Protein AF-A0A8C2JJP7-F1 (afdb_monomer_lite)

Radius of gyration: 11.98 Å; chains: 1; bounding box: 30×22×30 Å

InterPro domains:
  IPR016024 Armadillo-type fold [SSF48371] (12-73)
  IPR020839 Stromalin conservative domain [PF21581] (11-85)
  IPR020839 Stromalin conservative domain [PS51425] (6-85)
  IPR039662 Cohesin subunit Scc3/SA [PTHR11199] (7-85)

Structure (mmCIF, N/CA/C/O backbone):
data_AF-A0A8C2JJP7-F1
#
_entry.id   AF-A0A8C2JJP7-F1
#
loop_
_atom_site.group_PDB
_atom_site.id
_atom_site.type_symbol
_atom_site.label_atom_id
_atom_site.label_alt_id
_atom_site.label_comp_id
_atom_site.label_asym_id
_atom_site.label_entity_id
_atom_site.label_seq_id
_atom_site.pdbx_PDB_ins_code
_atom_site.Cartn_x
_atom_site.Cartn_y
_atom_site.Cartn_z
_atom_site.occupancy
_atom_site.B_iso_or_equiv
_atom_site.auth_seq_id
_atom_site.auth_comp_id
_atom_site.auth_asym_id
_atom_site.auth_atom_id
_atom_site.pdbx_PDB_model_num
ATOM 1 N N . MET A 1 1 ? 14.278 -6.110 7.140 1.00 53.16 1 MET A N 1
ATOM 2 C CA . MET A 1 1 ? 13.287 -5.086 6.729 1.00 53.16 1 MET A CA 1
ATOM 3 C C . MET A 1 1 ? 13.908 -3.969 5.887 1.00 53.16 1 MET A C 1
ATOM 5 O O . MET A 1 1 ? 13.323 -3.598 4.881 1.00 53.16 1 MET A O 1
ATOM 9 N N . SER A 1 2 ? 15.121 -3.506 6.211 1.00 54.38 2 SER A N 1
ATOM 10 C CA . SER A 1 2 ? 15.850 -2.461 5.466 1.00 54.38 2 SER A CA 1
ATOM 11 C C . SER A 1 2 ? 16.117 -2.793 3.987 1.00 54.38 2 SER A C 1
ATOM 13 O O . SER A 1 2 ? 16.069 -1.904 3.145 1.00 54.38 2 SER A O 1
ATOM 15 N N . GLY A 1 3 ? 16.334 -4.071 3.648 1.00 60.81 3 GLY A N 1
ATOM 16 C CA . GLY A 1 3 ? 16.533 -4.503 2.256 1.00 60.81 3 GLY A CA 1
ATOM 17 C C . GLY A 1 3 ? 15.278 -4.393 1.381 1.00 60.81 3 GLY A C 1
ATOM 18 O O . GLY A 1 3 ? 15.371 -3.994 0.229 1.00 60.81 3 GLY A O 1
ATOM 19 N N . LEU A 1 4 ? 14.091 -4.660 1.937 1.00 62.53 4 LEU A N 1
ATOM 20 C CA . LEU A 1 4 ? 12.816 -4.612 1.204 1.00 62.53 4 LEU A CA 1
ATOM 21 C C . LEU A 1 4 ? 12.471 -3.173 0.782 1.00 62.53 4 LEU A C 1
ATOM 23 O O . LEU A 1 4 ? 11.975 -2.935 -0.314 1.00 62.53 4 LEU A O 1
ATOM 27 N N . ILE A 1 5 ? 12.836 -2.202 1.625 1.00 63.44 5 ILE A N 1
ATOM 28 C CA . ILE A 1 5 ? 12.696 -0.767 1.352 1.00 63.44 5 ILE A CA 1
ATOM 29 C C . ILE A 1 5 ? 13.539 -0.358 0.140 1.00 63.44 5 ILE A C 1
ATOM 31 O O . ILE A 1 5 ? 13.033 0.330 -0.745 1.00 63.44 5 ILE A O 1
ATOM 35 N N . PHE A 1 6 ? 14.797 -0.813 0.073 1.00 61.94 6 PHE A N 1
ATOM 36 C CA . PHE A 1 6 ? 15.691 -0.506 -1.045 1.00 61.94 6 PHE A CA 1
ATOM 37 C C . PHE A 1 6 ? 15.096 -0.956 -2.383 1.00 61.94 6 PHE A C 1
ATOM 39 O O . PHE A 1 6 ? 15.116 -0.194 -3.346 1.00 61.94 6 PHE A O 1
ATOM 46 N N . PHE A 1 7 ? 14.498 -2.148 -2.430 1.00 68.00 7 PHE A N 1
ATOM 47 C CA . PHE A 1 7 ? 13.892 -2.664 -3.654 1.00 68.00 7 PHE A CA 1
ATOM 48 C C . PHE A 1 7 ? 12.604 -1.937 -4.046 1.00 68.00 7 PHE A C 1
ATOM 50 O O . PHE A 1 7 ? 12.420 -1.651 -5.224 1.00 68.00 7 PHE A O 1
ATOM 57 N N . VAL A 1 8 ? 11.739 -1.579 -3.090 1.00 68.50 8 VAL A N 1
ATOM 58 C CA . VAL A 1 8 ? 10.484 -0.868 -3.401 1.00 68.50 8 VAL A CA 1
ATOM 59 C C . VAL A 1 8 ? 10.740 0.551 -3.915 1.00 68.50 8 VAL A C 1
ATOM 61 O O . VAL A 1 8 ? 10.046 1.009 -4.822 1.00 68.50 8 VAL A O 1
ATOM 64 N N . THR A 1 9 ? 11.742 1.248 -3.370 1.00 66.44 9 THR A N 1
ATOM 65 C CA . THR A 1 9 ? 12.059 2.633 -3.767 1.00 66.44 9 THR A CA 1
ATOM 66 C C . THR A 1 9 ? 13.177 2.751 -4.805 1.00 66.44 9 THR A C 1
ATOM 68 O O . THR A 1 9 ? 13.443 3.849 -5.296 1.00 66.44 9 THR A O 1
ATOM 71 N N . GLY A 1 10 ? 13.861 1.652 -5.126 1.00 70.88 10 GLY A N 1
ATOM 72 C CA . GLY A 1 10 ? 14.988 1.636 -6.053 1.00 70.88 10 GLY A CA 1
ATOM 73 C C . GLY A 1 10 ? 14.535 1.911 -7.483 1.00 70.88 10 GLY A C 1
ATOM 74 O O . GLY A 1 10 ? 13.819 1.105 -8.075 1.00 70.88 10 GLY A O 1
ATOM 75 N N . ARG A 1 11 ? 14.970 3.038 -8.062 1.00 62.47 11 ARG A N 1
ATOM 76 C CA . ARG A 1 11 ? 14.631 3.401 -9.453 1.00 62.47 11 ARG A CA 1
ATOM 77 C C . ARG A 1 11 ? 15.169 2.397 -10.477 1.00 62.47 11 ARG A C 1
ATOM 79 O O . ARG A 1 11 ? 14.515 2.190 -11.493 1.00 62.47 11 ARG A O 1
ATOM 86 N N . ASP A 1 12 ? 16.294 1.755 -10.166 1.00 66.69 12 ASP A N 1
ATOM 87 C CA . ASP A 1 12 ? 16.946 0.749 -11.015 1.00 66.69 12 ASP A CA 1
ATOM 88 C C . ASP A 1 12 ? 16.540 -0.693 -10.662 1.00 66.69 12 ASP A C 1
ATOM 90 O O . ASP A 1 12 ? 17.019 -1.649 -11.271 1.00 66.69 12 ASP A O 1
ATOM 94 N N . ALA A 1 13 ? 15.653 -0.884 -9.677 1.00 77.25 13 ALA A N 1
ATOM 95 C CA . ALA A 1 13 ? 15.168 -2.214 -9.326 1.00 77.25 13 ALA A CA 1
ATOM 96 C C . ALA A 1 13 ? 14.286 -2.779 -10.449 1.00 77.25 13 ALA A C 1
ATOM 98 O O . ALA A 1 13 ? 13.510 -2.053 -11.070 1.00 77.25 13 ALA A O 1
ATOM 99 N N . ILE A 1 14 ? 14.349 -4.089 -10.690 1.00 88.56 14 ILE A N 1
ATOM 100 C CA . ILE A 1 14 ? 13.516 -4.764 -11.694 1.00 88.56 14 ILE A CA 1
ATOM 101 C C . ILE A 1 14 ? 12.044 -4.694 -11.264 1.00 88.56 14 ILE A C 1
ATOM 103 O O . ILE A 1 14 ? 11.720 -4.896 -10.093 1.00 88.56 14 ILE A O 1
ATOM 107 N N . ALA A 1 15 ? 11.142 -4.421 -12.211 1.00 91.12 15 ALA A N 1
ATOM 108 C CA . ALA A 1 15 ? 9.714 -4.245 -11.934 1.00 91.12 15 ALA A CA 1
ATOM 109 C C . ALA A 1 15 ? 9.088 -5.445 -11.203 1.00 91.12 15 ALA A C 1
ATOM 111 O O . ALA A 1 15 ? 8.280 -5.259 -10.300 1.00 91.12 15 ALA A O 1
ATOM 112 N N . GLU A 1 16 ? 9.504 -6.662 -11.548 1.00 91.06 16 GLU A N 1
ATOM 113 C CA . GLU A 1 16 ? 9.077 -7.893 -10.881 1.00 91.06 16 GLU A CA 1
ATOM 114 C C . GLU A 1 16 ? 9.443 -7.911 -9.390 1.00 91.06 16 GLU A C 1
ATOM 116 O O . GLU A 1 16 ? 8.598 -8.210 -8.552 1.00 91.06 16 GLU A O 1
ATOM 121 N N . ILE A 1 17 ? 10.660 -7.489 -9.033 1.00 91.12 17 ILE A N 1
ATOM 122 C CA . ILE A 1 17 ? 11.096 -7.415 -7.632 1.00 91.12 17 ILE A CA 1
ATOM 123 C C . ILE A 1 17 ? 10.246 -6.394 -6.869 1.00 91.12 17 ILE A C 1
ATOM 125 O O . ILE A 1 17 ? 9.799 -6.673 -5.756 1.00 91.12 17 ILE A O 1
ATOM 129 N N . ARG A 1 18 ? 9.972 -5.226 -7.471 1.00 92.69 18 ARG A N 1
ATOM 130 C CA . ARG A 1 18 ? 9.087 -4.218 -6.859 1.00 92.69 18 ARG A CA 1
ATOM 131 C C . ARG A 1 18 ? 7.680 -4.773 -6.640 1.00 92.69 18 ARG A C 1
ATOM 133 O O . ARG A 1 18 ? 7.109 -4.569 -5.573 1.00 92.69 18 ARG A O 1
ATOM 140 N N . ALA A 1 19 ? 7.150 -5.502 -7.621 1.00 93.44 19 ALA A N 1
ATOM 141 C CA . ALA A 1 19 ? 5.840 -6.139 -7.551 1.00 93.44 19 ALA A CA 1
ATOM 142 C C . ALA A 1 19 ? 5.757 -7.155 -6.397 1.00 93.44 19 ALA A C 1
ATOM 144 O O . ALA A 1 19 ? 4.819 -7.086 -5.604 1.00 93.44 19 ALA A O 1
ATOM 145 N N . ILE A 1 20 ? 6.764 -8.027 -6.261 1.00 93.06 20 ILE A N 1
ATOM 146 C CA . ILE A 1 20 ? 6.873 -9.002 -5.163 1.00 93.06 20 ILE A CA 1
ATOM 147 C C . ILE A 1 20 ? 6.944 -8.281 -3.815 1.00 93.06 20 ILE 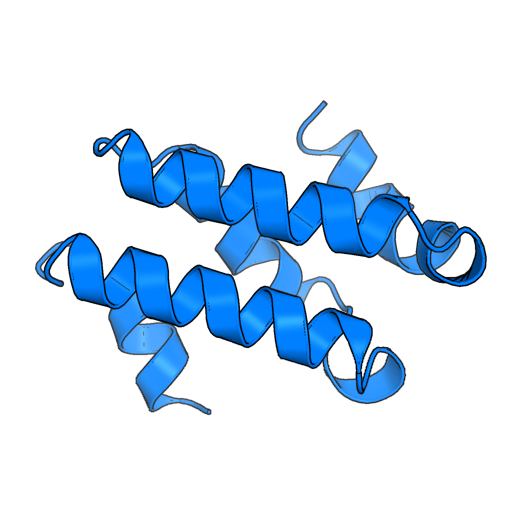A C 1
ATOM 149 O O . ILE A 1 20 ? 6.203 -8.605 -2.894 1.00 93.06 20 ILE A O 1
ATOM 153 N N . CYS A 1 21 ? 7.782 -7.250 -3.695 1.00 93.06 21 CYS A N 1
ATOM 154 C CA . CYS A 1 21 ? 7.924 -6.523 -2.433 1.00 93.06 21 CYS A CA 1
ATOM 155 C C . CYS A 1 21 ? 6.618 -5.830 -1.997 1.00 93.06 21 CYS A C 1
ATOM 157 O O . CYS A 1 21 ? 6.299 -5.813 -0.808 1.00 93.06 21 CYS A O 1
ATOM 159 N N . ILE A 1 22 ? 5.855 -5.271 -2.944 1.00 94.88 22 ILE A N 1
ATOM 160 C CA . ILE A 1 22 ? 4.540 -4.668 -2.674 1.00 94.88 22 ILE A CA 1
ATOM 161 C C . ILE A 1 22 ? 3.490 -5.717 -2.292 1.00 94.88 22 ILE A C 1
ATOM 163 O O . ILE A 1 22 ? 2.609 -5.447 -1.476 1.00 94.88 22 ILE A O 1
ATOM 167 N N . GLU A 1 23 ? 3.561 -6.909 -2.870 1.00 94.50 23 GLU A N 1
ATOM 168 C CA . GLU A 1 23 ? 2.676 -8.004 -2.489 1.00 94.50 23 GLU A CA 1
ATOM 169 C C . GLU A 1 23 ? 2.942 -8.449 -1.047 1.00 94.50 23 GLU A C 1
ATOM 171 O O . GLU A 1 23 ? 2.024 -8.450 -0.224 1.00 94.50 23 GLU A O 1
ATOM 176 N N . GLU A 1 24 ? 4.207 -8.709 -0.711 1.00 94.25 24 GLU A N 1
ATOM 177 C CA . GLU A 1 24 ? 4.618 -9.162 0.621 1.00 94.25 24 GLU A CA 1
ATOM 178 C C . GLU A 1 24 ? 4.329 -8.128 1.716 1.00 94.25 24 GLU A C 1
ATOM 180 O O . GLU A 1 24 ? 3.818 -8.473 2.783 1.00 94.25 24 GLU A O 1
ATOM 185 N N . ILE A 1 25 ? 4.577 -6.837 1.458 1.00 93.56 25 ILE A N 1
ATOM 186 C CA . ILE A 1 25 ? 4.268 -5.798 2.450 1.00 93.56 25 ILE A CA 1
ATOM 187 C C . ILE A 1 25 ? 2.758 -5.704 2.715 1.00 93.56 25 ILE A C 1
ATOM 189 O O . ILE A 1 25 ? 2.353 -5.525 3.863 1.00 93.56 25 ILE A O 1
ATOM 193 N N . GLY A 1 26 ? 1.918 -5.888 1.689 1.00 95.12 26 GLY A N 1
ATOM 194 C CA . GLY A 1 26 ? 0.463 -5.938 1.844 1.00 95.12 26 GLY A CA 1
ATOM 195 C C . GLY A 1 26 ? 0.005 -7.128 2.690 1.00 95.12 26 GLY A C 1
ATOM 196 O O . GLY A 1 26 ? -0.885 -6.991 3.533 1.00 95.12 26 GLY A O 1
ATOM 197 N N . VAL A 1 27 ? 0.653 -8.283 2.519 1.00 95.38 27 VAL A N 1
ATOM 198 C CA . VAL A 1 27 ? 0.417 -9.482 3.333 1.00 95.38 27 VAL A CA 1
ATOM 199 C C . VAL A 1 27 ? 0.795 -9.231 4.798 1.00 95.38 27 VAL A C 1
ATOM 201 O O . VAL A 1 27 ? -0.005 -9.515 5.692 1.00 95.38 27 VAL A O 1
ATOM 204 N N . TRP A 1 28 ? 1.955 -8.628 5.073 1.00 95.69 28 TRP A N 1
ATOM 205 C CA . TRP A 1 28 ? 2.379 -8.319 6.447 1.00 95.69 28 TRP A CA 1
ATOM 206 C C . TRP A 1 28 ? 1.506 -7.261 7.121 1.00 95.69 28 TRP A C 1
ATOM 208 O O . TRP A 1 28 ? 1.159 -7.419 8.291 1.00 95.69 28 TRP A O 1
ATOM 218 N N . MET A 1 29 ? 1.082 -6.228 6.388 1.00 96.62 29 MET A N 1
ATOM 219 C CA . MET A 1 29 ? 0.121 -5.233 6.880 1.00 96.62 29 MET A CA 1
ATOM 220 C C . MET A 1 29 ? -1.201 -5.869 7.318 1.00 96.62 29 MET A C 1
ATOM 222 O O . MET A 1 29 ? -1.808 -5.411 8.285 1.00 96.62 29 MET A O 1
ATOM 226 N N . LYS A 1 30 ? -1.641 -6.930 6.631 1.00 95.06 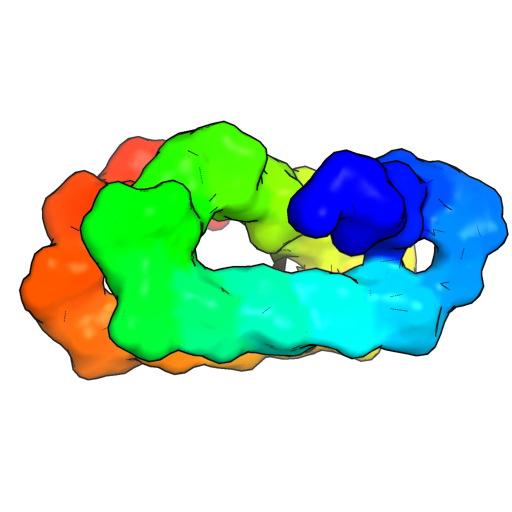30 LYS A N 1
ATOM 227 C CA . LYS A 1 30 ? -2.855 -7.665 6.990 1.00 95.06 30 LYS A CA 1
ATOM 228 C C . LYS A 1 30 ? -2.642 -8.597 8.184 1.00 95.06 30 LYS A C 1
ATOM 230 O O . LYS A 1 30 ? -3.465 -8.596 9.092 1.00 95.06 30 LYS A O 1
ATOM 235 N N . MET A 1 31 ? -1.567 -9.389 8.187 1.00 95.56 31 MET A N 1
ATOM 236 C CA . MET A 1 31 ? -1.326 -10.401 9.230 1.00 95.56 31 MET A CA 1
ATOM 237 C C . MET A 1 31 ? -0.858 -9.805 10.563 1.00 95.56 31 MET A C 1
ATOM 239 O O . MET A 1 31 ? -1.206 -10.327 11.615 1.00 95.56 31 MET A O 1
ATOM 243 N N . TYR A 1 32 ? -0.095 -8.711 10.527 1.00 95.88 32 TYR A N 1
ATOM 244 C CA . TYR A 1 32 ? 0.515 -8.081 11.702 1.00 95.88 32 TYR A CA 1
ATOM 245 C C . TYR A 1 32 ? 0.261 -6.568 11.703 1.00 95.88 32 TYR A C 1
ATOM 247 O O . TYR A 1 32 ? 1.184 -5.748 11.742 1.00 95.88 32 TYR A O 1
ATOM 255 N N . SER A 1 33 ? -1.017 -6.186 11.637 1.00 95.81 33 SER A N 1
ATOM 256 C CA . SER A 1 33 ? -1.426 -4.792 11.421 1.00 95.81 33 SER A CA 1
ATOM 257 C C . SER A 1 33 ? -0.950 -3.811 12.500 1.00 95.81 33 SER A C 1
ATOM 259 O O . SER A 1 33 ? -0.777 -2.630 12.215 1.00 95.81 33 SER A O 1
ATOM 261 N N . ASP A 1 34 ? -0.701 -4.256 13.731 1.00 95.62 34 ASP A N 1
ATOM 262 C CA . ASP A 1 34 ? -0.205 -3.382 14.807 1.00 95.62 34 ASP A CA 1
ATOM 263 C C . ASP A 1 34 ? 1.244 -2.942 14.600 1.00 95.62 34 ASP A C 1
ATOM 265 O O . ASP A 1 34 ? 1.605 -1.822 14.951 1.00 95.62 34 ASP A O 1
ATOM 269 N N . ALA A 1 35 ? 2.063 -3.781 13.964 1.00 94.94 35 ALA A N 1
ATOM 270 C CA . ALA A 1 35 ? 3.457 -3.462 13.673 1.00 94.94 35 ALA A CA 1
ATOM 271 C C . ALA A 1 35 ? 3.642 -2.845 12.277 1.00 94.94 35 ALA A C 1
ATOM 273 O O . ALA A 1 35 ? 4.499 -1.977 12.091 1.00 94.94 35 ALA A O 1
ATOM 274 N N . PHE A 1 36 ? 2.852 -3.282 11.290 1.00 94.94 36 PHE A N 1
ATOM 275 C CA . PHE A 1 36 ? 3.101 -2.976 9.877 1.00 94.94 36 PHE A CA 1
ATOM 276 C C . PHE A 1 36 ? 2.095 -2.028 9.234 1.00 94.94 36 PHE A C 1
ATOM 278 O O . PHE A 1 36 ? 2.449 -1.353 8.269 1.00 94.94 36 PHE A O 1
ATOM 285 N N . LEU A 1 37 ? 0.858 -1.949 9.729 1.00 96.88 37 LEU A N 1
ATOM 286 C CA . LEU A 1 37 ? -0.138 -1.058 9.139 1.00 96.88 37 LEU A CA 1
ATOM 287 C C . LEU A 1 37 ? -0.044 0.333 9.769 1.00 96.88 37 LEU A C 1
ATOM 289 O O . LEU A 1 37 ? -0.807 0.695 10.660 1.00 96.88 37 LEU A O 1
ATOM 293 N N . ASN A 1 38 ? 0.936 1.098 9.302 1.00 95.06 38 ASN A N 1
ATOM 294 C CA . ASN A 1 38 ? 1.159 2.486 9.684 1.00 95.06 38 ASN A CA 1
ATOM 295 C C . ASN A 1 38 ? 1.723 3.289 8.504 1.00 95.06 38 ASN A C 1
ATOM 297 O O . ASN A 1 38 ? 2.170 2.729 7.496 1.00 95.06 38 ASN A O 1
ATOM 301 N N . ASP A 1 39 ? 1.751 4.611 8.652 1.00 92.12 39 ASP A N 1
ATOM 302 C CA . ASP A 1 39 ? 2.166 5.545 7.601 1.00 92.12 39 ASP A CA 1
ATOM 303 C C . ASP A 1 39 ? 3.589 5.303 7.080 1.00 92.12 39 ASP A C 1
ATOM 305 O O . ASP A 1 39 ? 3.868 5.532 5.898 1.00 92.12 39 ASP A O 1
ATOM 309 N N . SER A 1 40 ? 4.493 4.795 7.928 1.00 90.56 40 SER A N 1
ATOM 310 C CA . SER A 1 40 ? 5.879 4.529 7.527 1.00 90.56 40 SER A CA 1
ATOM 311 C C . SER A 1 40 ? 5.972 3.436 6.470 1.00 90.56 40 SER A C 1
ATOM 313 O O . SER A 1 40 ? 6.880 3.496 5.641 1.00 90.56 40 SER A O 1
ATOM 315 N N . TYR A 1 41 ? 5.036 2.484 6.468 1.00 92.62 41 TYR A N 1
ATOM 316 C CA . TYR A 1 41 ? 4.959 1.420 5.471 1.00 92.62 41 TYR A CA 1
ATOM 317 C C . TYR A 1 41 ? 3.947 1.725 4.361 1.00 92.62 41 TYR A C 1
ATOM 319 O O . TYR A 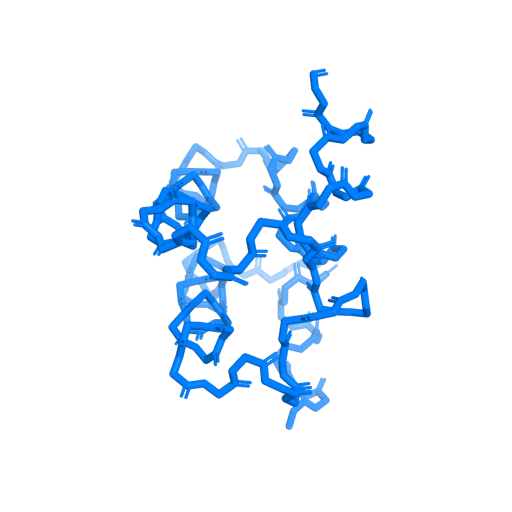1 41 ? 4.231 1.475 3.189 1.00 92.62 41 TYR A O 1
ATOM 327 N N . LEU A 1 42 ? 2.796 2.320 4.693 1.00 94.44 42 LEU A N 1
ATOM 328 C CA . LEU A 1 42 ? 1.765 2.690 3.714 1.00 94.44 42 LEU A CA 1
ATOM 329 C C . LEU A 1 42 ? 2.286 3.670 2.657 1.00 94.44 42 LEU A C 1
ATOM 331 O O . LEU A 1 42 ? 1.874 3.590 1.500 1.00 94.44 42 LEU A O 1
ATOM 335 N N . LYS A 1 43 ? 3.254 4.536 2.998 1.00 92.38 43 LYS A N 1
ATOM 336 C CA . LYS A 1 43 ? 3.899 5.425 2.016 1.00 92.38 43 LYS A CA 1
ATOM 337 C C . LYS A 1 43 ? 4.514 4.669 0.835 1.00 92.38 43 LYS A C 1
ATOM 339 O O . LYS A 1 43 ? 4.501 5.193 -0.271 1.00 92.38 43 LYS A O 1
ATOM 344 N N . TYR A 1 44 ? 5.022 3.451 1.048 1.00 92.31 44 TYR A N 1
ATOM 345 C CA . TYR A 1 44 ? 5.620 2.654 -0.021 1.00 92.31 44 TYR A CA 1
ATOM 346 C C . TYR A 1 44 ? 4.557 2.193 -1.011 1.00 92.31 44 TYR A C 1
ATOM 348 O O . TYR A 1 44 ? 4.723 2.374 -2.210 1.00 92.31 44 TYR A O 1
ATOM 356 N N . VAL A 1 45 ? 3.418 1.704 -0.513 1.00 94.75 45 VAL A N 1
ATOM 357 C CA . VAL A 1 45 ? 2.273 1.362 -1.366 1.00 94.75 45 VAL A CA 1
ATOM 358 C C . VAL A 1 45 ? 1.774 2.603 -2.110 1.00 94.75 45 VAL A C 1
ATOM 360 O O . VAL A 1 45 ? 1.568 2.544 -3.318 1.00 94.75 45 VAL A O 1
ATOM 363 N N . GLY A 1 46 ? 1.656 3.739 -1.416 1.00 94.50 46 GLY A N 1
ATOM 364 C CA . GLY A 1 46 ? 1.212 5.011 -1.993 1.00 94.50 46 GLY A CA 1
ATOM 365 C C . GLY A 1 46 ? 2.121 5.541 -3.101 1.00 94.50 46 GLY A C 1
ATOM 366 O O . GLY A 1 46 ? 1.647 5.920 -4.164 1.00 94.50 46 GLY A O 1
ATOM 367 N N . TRP A 1 47 ? 3.438 5.536 -2.901 1.00 92.56 47 TRP A N 1
ATOM 368 C CA . TRP A 1 47 ? 4.384 5.957 -3.939 1.00 92.56 47 TRP A CA 1
ATOM 369 C C . TRP A 1 47 ? 4.378 5.005 -5.133 1.00 92.56 47 TRP A C 1
ATOM 371 O O . TRP A 1 47 ? 4.400 5.449 -6.282 1.00 92.56 47 TRP A O 1
ATOM 381 N N . THR A 1 48 ? 4.298 3.702 -4.875 1.00 93.81 48 THR A N 1
ATOM 382 C CA . THR A 1 48 ? 4.329 2.677 -5.918 1.00 93.81 48 THR A CA 1
ATOM 383 C C . THR A 1 48 ? 3.005 2.563 -6.696 1.00 93.81 48 THR A C 1
ATOM 385 O O . THR A 1 48 ? 2.999 2.040 -7.810 1.00 93.81 48 THR A O 1
ATOM 388 N N . LEU A 1 49 ? 1.903 3.163 -6.223 1.00 95.31 49 LEU A N 1
ATOM 389 C CA . LEU A 1 49 ? 0.700 3.373 -7.048 1.00 95.31 49 LEU A CA 1
ATOM 390 C C . LEU A 1 49 ? 0.993 4.184 -8.320 1.00 95.31 49 LEU A C 1
ATOM 392 O O . LEU A 1 49 ? 0.296 4.021 -9.319 1.00 95.31 49 LEU A O 1
ATOM 396 N N . HIS A 1 50 ? 2.035 5.019 -8.312 1.00 93.81 50 HIS A N 1
ATOM 397 C CA . HIS A 1 50 ? 2.455 5.828 -9.458 1.00 93.81 50 HIS A CA 1
ATOM 398 C C . HIS A 1 50 ? 3.580 5.173 -10.282 1.00 93.81 50 HIS A C 1
ATOM 400 O O 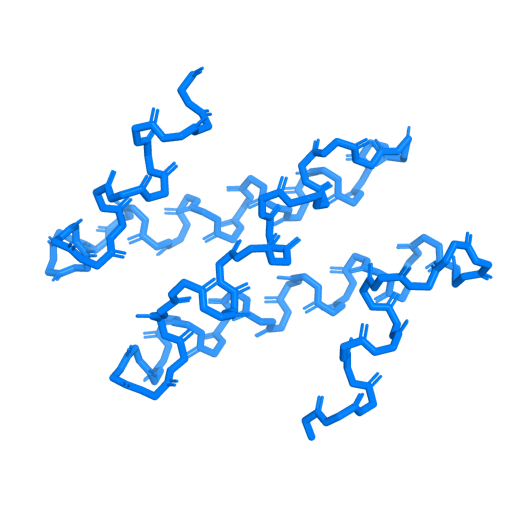. HIS A 1 50 ? 4.229 5.841 -11.090 1.00 93.81 50 HIS A O 1
ATOM 406 N N . ASP A 1 51 ? 3.837 3.873 -10.096 1.00 94.56 51 ASP A N 1
ATOM 407 C CA . ASP A 1 51 ? 4.855 3.152 -10.862 1.00 94.56 51 ASP A CA 1
ATOM 408 C C . ASP A 1 51 ? 4.553 3.182 -12.370 1.00 94.56 51 ASP A C 1
ATOM 410 O O . ASP A 1 51 ? 3.400 3.077 -12.800 1.00 94.56 51 ASP A O 1
ATOM 414 N N . ARG A 1 52 ? 5.595 3.287 -13.203 1.00 93.06 52 ARG A N 1
ATOM 415 C CA . ARG A 1 52 ? 5.461 3.288 -14.670 1.00 93.06 52 ARG A CA 1
ATOM 416 C C . ARG A 1 52 ? 4.927 1.953 -15.196 1.00 93.06 52 ARG A C 1
ATOM 418 O O . ARG A 1 52 ? 4.224 1.923 -16.206 1.00 93.06 52 ARG A O 1
ATOM 425 N N . VAL A 1 53 ? 5.210 0.853 -14.502 1.00 94.94 53 VAL A N 1
ATOM 426 C CA . VAL A 1 53 ? 4.835 -0.504 -14.903 1.00 94.94 53 VAL A CA 1
ATOM 427 C C . VAL A 1 53 ? 3.467 -0.878 -14.336 1.00 94.94 53 VAL A C 1
ATOM 429 O O . VAL A 1 53 ? 3.242 -0.855 -13.127 1.00 94.94 53 VAL A O 1
ATOM 432 N N . ARG A 1 54 ? 2.545 -1.278 -15.221 1.00 96.56 54 ARG A N 1
ATOM 433 C CA . ARG A 1 54 ? 1.153 -1.599 -14.856 1.00 96.56 54 ARG A CA 1
ATOM 434 C C . ARG A 1 54 ? 1.030 -2.719 -13.819 1.00 96.56 54 ARG A C 1
ATOM 436 O O . ARG A 1 54 ? 0.191 -2.621 -12.934 1.00 96.56 54 ARG A O 1
ATOM 443 N N . GLU A 1 55 ? 1.867 -3.751 -13.918 1.00 95.81 55 GLU A N 1
ATOM 444 C CA . GLU A 1 55 ? 1.780 -4.927 -13.043 1.00 95.81 55 GLU A CA 1
ATOM 445 C C . GLU A 1 55 ? 2.143 -4.576 -11.601 1.00 95.81 55 GLU A C 1
ATOM 447 O O . GLU A 1 55 ? 1.531 -5.075 -10.661 1.00 95.81 55 GLU A O 1
ATOM 452 N N . VAL A 1 56 ? 3.078 -3.641 -11.420 1.00 95.94 56 VAL A N 1
ATOM 453 C CA . VAL A 1 56 ? 3.451 -3.141 -10.097 1.00 95.94 56 VAL A CA 1
ATOM 454 C C . VAL A 1 56 ? 2.276 -2.377 -9.476 1.00 95.94 56 VAL A C 1
ATOM 456 O O . VAL A 1 56 ? 1.889 -2.658 -8.342 1.00 95.94 56 VAL A O 1
ATOM 459 N N . ARG A 1 57 ? 1.625 -1.491 -10.245 1.00 97.31 57 ARG A N 1
ATOM 460 C CA . ARG A 1 57 ? 0.415 -0.781 -9.788 1.00 97.31 57 ARG A CA 1
ATOM 461 C C . ARG A 1 57 ? -0.726 -1.742 -9.445 1.00 97.31 57 ARG A C 1
ATOM 463 O O . ARG A 1 57 ? -1.433 -1.533 -8.462 1.00 97.31 57 ARG A O 1
ATOM 470 N N . LEU A 1 58 ? -0.895 -2.816 -10.220 1.00 97.88 58 LEU A N 1
ATOM 471 C CA . LEU A 1 58 ? -1.897 -3.845 -9.940 1.00 97.88 58 LEU A CA 1
ATOM 472 C C . LEU A 1 58 ? -1.650 -4.525 -8.585 1.00 97.88 58 LEU A C 1
ATOM 474 O O . LEU A 1 58 ? -2.607 -4.778 -7.852 1.00 97.88 58 LEU A O 1
ATOM 478 N N . LYS A 1 59 ? -0.389 -4.784 -8.215 1.00 97.31 59 LYS A N 1
ATOM 479 C CA . LYS A 1 59 ? -0.051 -5.325 -6.888 1.00 97.31 59 LYS A CA 1
ATOM 480 C C . LYS A 1 59 ? -0.383 -4.344 -5.765 1.00 97.31 59 LYS A C 1
ATOM 482 O O . LYS A 1 59 ? -0.939 -4.779 -4.760 1.00 97.31 59 LYS A O 1
ATOM 487 N N . CYS A 1 60 ? -0.167 -3.038 -5.957 1.00 97.19 60 CYS A N 1
ATOM 488 C CA . CYS A 1 60 ? -0.609 -2.023 -4.992 1.00 97.19 60 CYS A CA 1
ATOM 489 C C . CYS A 1 60 ? -2.125 -2.082 -4.767 1.00 97.19 60 CYS A C 1
ATOM 491 O O . CYS A 1 60 ? -2.578 -2.126 -3.625 1.00 97.19 60 CYS A O 1
ATOM 493 N N . LEU A 1 61 ? -2.915 -2.128 -5.845 1.00 97.81 61 LEU A N 1
ATOM 494 C CA . LEU A 1 61 ? -4.376 -2.173 -5.747 1.00 97.81 61 LEU A CA 1
ATOM 495 C C . LEU A 1 61 ? -4.869 -3.447 -5.053 1.00 97.81 61 LEU A C 1
ATOM 497 O O . LEU A 1 61 ? -5.742 -3.366 -4.195 1.00 97.81 61 LEU A O 1
ATOM 501 N N . LYS A 1 62 ? -4.282 -4.609 -5.365 1.00 97.88 62 LYS A N 1
ATOM 502 C CA . LYS A 1 62 ? -4.610 -5.877 -4.691 1.00 97.88 62 LYS A CA 1
ATOM 503 C C . LYS A 1 62 ? -4.265 -5.844 -3.202 1.00 97.88 62 LYS A C 1
ATOM 505 O O . LYS A 1 62 ? -5.067 -6.287 -2.383 1.00 97.88 62 LYS A O 1
ATOM 510 N N . ALA A 1 63 ? -3.103 -5.294 -2.843 1.00 96.44 63 ALA A N 1
ATOM 511 C CA . ALA A 1 63 ? -2.715 -5.113 -1.448 1.00 96.44 63 ALA A CA 1
ATOM 512 C C . ALA A 1 63 ?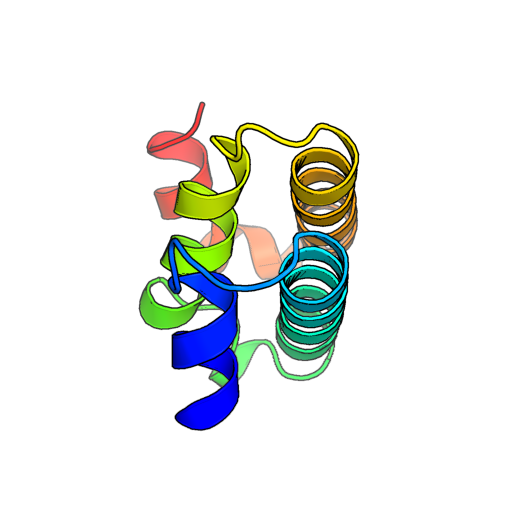 -3.725 -4.220 -0.711 1.00 96.44 63 ALA A C 1
ATOM 514 O O . ALA A 1 63 ? -4.255 -4.623 0.320 1.00 96.44 63 ALA A O 1
ATOM 515 N N . LEU A 1 64 ? -4.070 -3.059 -1.275 1.00 97.38 64 LEU A N 1
ATOM 516 C CA . LEU A 1 64 ? -5.055 -2.150 -0.684 1.00 97.38 64 LEU A CA 1
ATOM 517 C C . LEU A 1 64 ? -6.439 -2.797 -0.572 1.00 97.38 64 LEU A C 1
ATOM 519 O O . LEU A 1 64 ? -7.039 -2.747 0.496 1.00 97.38 64 LEU A O 1
ATOM 523 N N . GLN A 1 65 ? -6.926 -3.467 -1.619 1.00 97.19 65 GLN A N 1
ATOM 524 C CA . GLN A 1 65 ? -8.201 -4.192 -1.592 1.00 97.19 65 GLN A CA 1
ATOM 525 C C . GLN A 1 65 ? -8.252 -5.209 -0.438 1.00 97.19 65 GLN A C 1
ATOM 527 O O . GLN A 1 65 ? -9.252 -5.308 0.276 1.00 97.19 65 GLN A O 1
ATOM 532 N N . ASN A 1 66 ? -7.155 -5.932 -0.208 1.00 95.06 66 ASN A N 1
ATOM 533 C CA . ASN A 1 66 ? -7.046 -6.890 0.890 1.00 95.06 66 ASN A CA 1
ATOM 534 C C . ASN A 1 66 ? -7.048 -6.240 2.282 1.00 95.06 66 ASN A C 1
ATOM 536 O O . ASN A 1 66 ? -7.432 -6.904 3.244 1.00 95.06 66 ASN A O 1
ATOM 540 N N . LEU A 1 67 ? -6.631 -4.978 2.401 1.00 96.81 67 LEU A N 1
ATOM 541 C CA . LEU A 1 67 ? -6.680 -4.222 3.654 1.00 96.81 67 LEU A CA 1
ATOM 542 C C . LEU A 1 67 ? -8.071 -3.609 3.874 1.00 96.81 67 LEU A C 1
ATOM 544 O O . LEU A 1 67 ? -8.642 -3.772 4.949 1.00 96.81 67 LEU A O 1
ATOM 548 N N . TYR A 1 68 ? -8.672 -3.004 2.842 1.00 96.69 68 TYR A N 1
ATOM 549 C CA . TYR A 1 68 ? -10.018 -2.408 2.905 1.00 96.69 68 TYR A CA 1
ATOM 550 C C . TYR A 1 68 ? -11.160 -3.430 3.003 1.00 96.69 68 TYR A C 1
ATOM 552 O O . TYR A 1 68 ? -12.309 -3.055 3.228 1.00 96.69 68 TYR A O 1
ATOM 560 N N . THR A 1 69 ? -10.883 -4.725 2.860 1.00 95.75 69 THR A N 1
ATOM 561 C CA . THR A 1 69 ? -11.873 -5.772 3.158 1.00 95.75 69 THR A CA 1
ATOM 562 C C . THR A 1 69 ? -12.050 -6.002 4.661 1.00 95.75 69 THR A C 1
ATOM 564 O O . THR A 1 69 ? -13.099 -6.502 5.063 1.00 95.75 69 THR A O 1
ATOM 567 N N . ASN A 1 70 ? -11.090 -5.597 5.504 1.00 94.50 70 ASN A N 1
ATOM 568 C CA . ASN A 1 70 ? -11.218 -5.659 6.959 1.00 94.50 70 ASN A CA 1
ATOM 569 C C . ASN A 1 70 ? -11.555 -4.273 7.542 1.00 94.50 70 ASN A C 1
ATOM 571 O O . ASN A 1 70 ? -10.712 -3.377 7.581 1.00 94.50 70 ASN A O 1
ATOM 575 N N . ARG A 1 71 ? -12.787 -4.115 8.044 1.00 95.12 71 ARG A N 1
ATOM 576 C CA . ARG A 1 71 ? -13.290 -2.848 8.607 1.00 95.12 71 ARG A CA 1
ATOM 577 C C . ARG A 1 71 ? -12.537 -2.383 9.852 1.00 95.12 71 ARG A C 1
ATOM 579 O O . ARG A 1 71 ? -12.456 -1.181 10.082 1.00 95.12 71 ARG A O 1
ATOM 586 N N . GLU A 1 72 ? -11.951 -3.297 10.620 1.00 95.94 72 GLU A N 1
ATOM 587 C CA . GLU A 1 72 ? -11.166 -2.951 11.815 1.00 95.94 72 GLU A CA 1
ATOM 588 C C 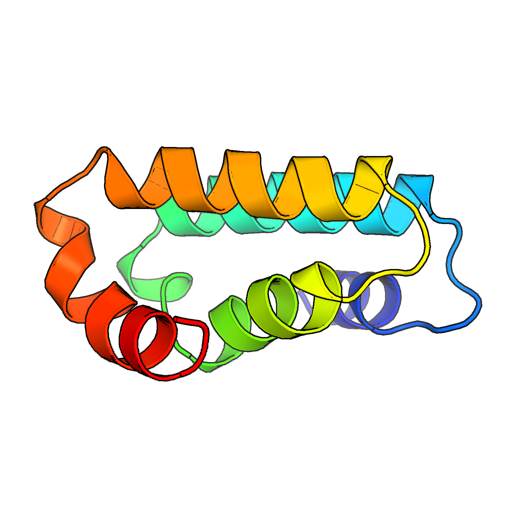. GLU A 1 72 ? -9.893 -2.167 11.465 1.00 95.94 72 GLU A C 1
ATOM 590 O O . GLU A 1 72 ? -9.360 -1.431 12.292 1.00 95.94 72 GLU A O 1
ATOM 595 N N . LEU A 1 73 ? -9.422 -2.277 10.218 1.00 96.19 73 LEU A N 1
ATOM 596 C CA . LEU A 1 73 ? -8.230 -1.583 9.737 1.00 96.19 73 LEU A CA 1
ATOM 597 C C . LEU A 1 73 ? -8.518 -0.158 9.246 1.00 96.19 73 LEU A C 1
ATOM 599 O O . LEU A 1 73 ? -7.579 0.594 8.991 1.00 96.19 73 LEU A O 1
ATOM 603 N N . PHE A 1 74 ? -9.788 0.242 9.120 1.00 95.69 74 PHE A N 1
ATOM 604 C CA . PHE A 1 74 ? -10.167 1.528 8.522 1.00 95.69 74 PHE A CA 1
ATOM 605 C C . PHE A 1 74 ? -9.576 2.742 9.247 1.00 95.69 74 PHE A C 1
ATOM 607 O O . PHE A 1 74 ? -9.046 3.609 8.551 1.00 95.69 74 PHE A O 1
ATOM 614 N N . PRO A 1 75 ? -9.559 2.807 10.595 1.00 96.19 75 PRO A N 1
ATOM 615 C CA . PRO A 1 75 ? -8.935 3.929 11.295 1.00 96.19 75 PRO A CA 1
ATOM 616 C C . PRO A 1 75 ? -7.450 4.100 10.940 1.00 96.19 75 PRO A C 1
ATOM 618 O O . PRO A 1 75 ? -6.962 5.217 10.811 1.00 96.19 75 PRO A O 1
ATOM 621 N N . LYS A 1 76 ? -6.730 2.993 10.704 1.00 96.31 76 LYS A N 1
ATOM 622 C CA . LYS A 1 76 ? -5.314 3.014 10.300 1.00 96.31 76 LYS A CA 1
ATOM 623 C C . LYS A 1 76 ? -5.116 3.400 8.824 1.00 96.31 76 LYS A C 1
ATOM 625 O O . LYS A 1 76 ? -4.009 3.757 8.433 1.00 96.31 76 LYS A O 1
ATOM 630 N N . LEU A 1 77 ? -6.162 3.318 7.998 1.00 97.00 77 LEU A N 1
ATOM 631 C CA . LEU A 1 77 ? -6.134 3.614 6.559 1.00 97.00 77 LEU A CA 1
ATOM 632 C C . LEU A 1 77 ? -6.676 5.007 6.213 1.00 97.00 77 LEU A C 1
ATOM 634 O O . LEU A 1 77 ? -6.524 5.452 5.076 1.00 97.00 77 LEU A O 1
ATOM 638 N N . GLU A 1 78 ? -7.309 5.705 7.153 1.00 95.69 78 GLU A N 1
ATOM 639 C CA . GLU A 1 78 ? -8.017 6.963 6.897 1.00 95.69 78 GLU A CA 1
ATOM 640 C C . GLU A 1 78 ? -7.103 8.055 6.319 1.00 95.69 78 GLU A C 1
ATOM 642 O O . GLU A 1 78 ? -7.402 8.628 5.268 1.00 95.69 78 GLU A O 1
ATOM 647 N N . LEU A 1 79 ? -5.945 8.297 6.945 1.00 94.25 79 LEU A N 1
ATOM 648 C CA . LEU A 1 79 ? -4.975 9.293 6.470 1.00 94.25 79 LEU A CA 1
ATOM 649 C C . LEU A 1 79 ? -4.451 8.959 5.071 1.00 94.25 79 LEU A C 1
ATOM 651 O O . LEU A 1 79 ? -4.335 9.841 4.216 1.00 94.25 79 LEU A O 1
ATOM 655 N N . PHE A 1 80 ? -4.174 7.679 4.821 1.00 96.38 80 PHE A N 1
ATOM 656 C CA . PHE A 1 80 ? -3.764 7.206 3.505 1.00 96.38 80 PHE A CA 1
ATOM 657 C C . PHE A 1 80 ? -4.870 7.435 2.465 1.00 96.38 80 PHE A C 1
ATOM 659 O O . PHE A 1 80 ? -4.601 7.993 1.403 1.00 96.38 80 PHE A O 1
ATOM 666 N N . THR A 1 81 ? -6.115 7.071 2.789 1.00 95.81 81 THR A N 1
ATOM 667 C CA . THR A 1 81 ? -7.285 7.251 1.913 1.00 95.81 81 THR A CA 1
ATOM 668 C C . THR A 1 81 ? -7.463 8.712 1.526 1.00 95.81 81 THR A C 1
ATOM 670 O O . THR A 1 81 ? -7.655 9.021 0.357 1.00 95.81 81 THR A O 1
ATOM 673 N N . ASN A 1 82 ? -7.377 9.621 2.499 1.00 94.88 82 ASN A N 1
ATOM 674 C CA . ASN A 1 82 ? -7.565 11.050 2.262 1.00 94.88 82 ASN A CA 1
ATOM 675 C C . ASN A 1 82 ? -6.452 11.651 1.398 1.00 94.88 82 ASN A C 1
ATOM 677 O O . ASN A 1 82 ? -6.706 12.581 0.637 1.00 94.88 82 ASN A O 1
ATOM 681 N N . ARG A 1 83 ? -5.228 11.121 1.492 1.00 94.56 83 ARG A N 1
ATOM 682 C CA . ARG A 1 83 ? -4.091 11.589 0.692 1.00 94.56 83 ARG A CA 1
ATOM 683 C C . ARG A 1 83 ? -4.139 11.118 -0.764 1.00 94.56 83 ARG A C 1
ATOM 685 O O . ARG A 1 83 ? -3.723 11.873 -1.634 1.00 94.56 83 ARG A O 1
ATOM 692 N N . PHE A 1 84 ? -4.568 9.883 -1.016 1.00 91.44 84 PHE A N 1
ATOM 693 C CA . PHE A 1 84 ? -4.481 9.229 -2.334 1.00 91.44 84 PHE A CA 1
ATOM 694 C C . PHE A 1 84 ? -5.851 9.017 -2.998 1.00 91.44 84 PHE A C 1
ATOM 696 O O . PHE A 1 84 ? -6.007 8.098 -3.803 1.00 91.44 84 PHE A O 1
ATOM 703 N N . LYS A 1 85 ? -6.838 9.832 -2.615 1.00 79.31 85 LYS A N 1
ATOM 704 C CA . LYS A 1 85 ? -8.205 9.794 -3.140 1.00 79.31 85 LYS A CA 1
ATOM 705 C C . LYS A 1 85 ? -8.293 10.260 -4.590 1.00 79.31 85 LYS A C 1
ATOM 707 O O . LYS A 1 85 ? -7.534 11.184 -4.956 1.00 79.31 85 LYS A O 1
#

Organism: Cyprinus carpio (NCBI:txid7962)

Foldseek 3Di:
DVVLVCQLPPPPHDLVSVLVSLLVLLVCCLVPVVVRLAPVNVVSLLVQCPPPDPSSVVSSVVSVVSQVVDPVCCVSCVVVVVVRD

Sequence (85 aa):
MSGLIFFVTGRDAIAEIRAICIEEIGVWMKMYSDAFLNDSYLKYVGWTLHDRVREVRLKCLKALQNLYTNRELFPKLELFTNRFK

Secondary structure (DSSP, 8-state):
-HHHHHHHH-TTS-HHHHHHHHHHHHHHHHHTHHHHSSHHHHHHHHHHTT-SSHHHHHHHHHHHHHHHT-GGGHHHHHHHHHH--

pLDDT: mean 90.0, std 11.43, range [53.16, 97.88]